Protein AF-A0A9P7K9T9-F1 (afdb_monomer)

Structure (mmCIF, N/CA/C/O backbone):
data_AF-A0A9P7K9T9-F1
#
_entry.id   AF-A0A9P7K9T9-F1
#
loop_
_atom_site.group_PDB
_atom_site.id
_atom_site.type_symbol
_atom_site.label_atom_id
_atom_site.label_alt_id
_atom_site.label_comp_id
_atom_site.label_asym_id
_atom_site.label_entity_id
_atom_site.label_seq_id
_atom_site.pdbx_PDB_ins_code
_atom_site.Cartn_x
_atom_site.Cartn_y
_atom_site.Cartn_z
_atom_site.occupancy
_atom_site.B_iso_or_equiv
_atom_site.auth_seq_id
_atom_site.auth_comp_id
_atom_site.auth_asym_id
_atom_site.auth_atom_id
_atom_site.pdbx_PDB_model_num
ATOM 1 N N . MET A 1 1 ? -23.638 23.263 11.011 1.00 38.88 1 MET A N 1
ATOM 2 C CA . MET A 1 1 ? -23.013 21.940 10.807 1.00 38.88 1 MET A CA 1
ATOM 3 C C . MET A 1 1 ? -21.507 22.124 10.875 1.00 38.88 1 MET A C 1
ATOM 5 O O . MET A 1 1 ? -20.918 22.625 9.929 1.00 38.88 1 MET A O 1
ATOM 9 N N . THR A 1 2 ? -20.892 21.835 12.017 1.00 37.56 2 THR A N 1
ATOM 10 C CA . THR A 1 2 ? -19.433 21.840 12.173 1.00 37.56 2 THR A CA 1
ATOM 11 C C . THR A 1 2 ? -18.913 20.506 11.651 1.00 37.56 2 THR A C 1
ATOM 13 O O . THR A 1 2 ? -19.092 19.473 12.289 1.00 37.56 2 THR A O 1
ATOM 16 N N . SER A 1 3 ? -18.337 20.518 10.448 1.00 39.91 3 SER A N 1
ATOM 17 C CA . SER A 1 3 ? -17.640 19.357 9.898 1.00 39.91 3 SER A CA 1
ATOM 18 C C . SER A 1 3 ? -16.401 19.126 10.753 1.00 39.91 3 SER A C 1
ATOM 20 O O . SER A 1 3 ? -15.445 19.898 10.690 1.00 39.91 3 SER A O 1
ATOM 22 N N . ALA A 1 4 ? -16.449 18.114 11.614 1.00 45.12 4 ALA A N 1
ATOM 23 C CA . ALA A 1 4 ? -15.290 17.670 12.360 1.00 45.12 4 ALA A CA 1
ATOM 24 C C . ALA A 1 4 ? -14.269 17.136 11.349 1.00 45.12 4 ALA A C 1
ATOM 26 O O . ALA A 1 4 ? -14.376 16.004 10.886 1.00 45.12 4 ALA A O 1
ATOM 27 N N . SER A 1 5 ? -13.273 17.950 10.996 1.00 49.12 5 SER A N 1
ATOM 28 C CA . SER A 1 5 ? -12.009 17.429 10.483 1.00 49.12 5 SER A CA 1
ATOM 29 C C . SER A 1 5 ? -11.332 16.716 11.646 1.00 49.12 5 SER A C 1
ATOM 31 O O . SER A 1 5 ? -10.460 17.266 12.318 1.00 49.12 5 SER A O 1
ATOM 33 N N . ALA A 1 6 ? -11.813 15.506 11.941 1.00 53.19 6 ALA A N 1
ATOM 34 C CA . ALA A 1 6 ? -11.088 14.565 12.762 1.00 53.19 6 ALA A CA 1
ATOM 35 C C . ALA A 1 6 ? -9.718 14.428 12.106 1.00 53.19 6 ALA A C 1
ATOM 37 O O . ALA A 1 6 ? -9.610 14.087 10.926 1.00 53.19 6 ALA A O 1
ATOM 38 N N . ARG A 1 7 ? -8.675 14.793 12.851 1.00 51.66 7 ARG A N 1
ATOM 39 C CA . ARG A 1 7 ? -7.298 14.477 12.491 1.00 51.66 7 ARG A CA 1
ATOM 40 C C . ARG A 1 7 ? -7.305 12.969 12.254 1.00 51.66 7 ARG A C 1
ATOM 42 O O . ARG A 1 7 ? -7.511 12.223 13.207 1.00 51.66 7 ARG A O 1
ATOM 49 N N . ARG A 1 8 ? -7.226 12.540 10.992 1.00 54.25 8 ARG A N 1
ATOM 50 C CA . ARG A 1 8 ? -7.208 11.123 10.625 1.00 54.25 8 ARG A CA 1
ATOM 51 C C . ARG A 1 8 ? -5.860 10.557 11.044 1.00 54.25 8 ARG A C 1
ATOM 53 O O . ARG A 1 8 ? -4.962 10.406 10.228 1.00 54.25 8 ARG A O 1
ATOM 60 N N . GLU A 1 9 ? -5.723 10.298 12.339 1.00 54.53 9 GLU A N 1
ATOM 61 C CA . GLU A 1 9 ? -4.852 9.237 12.829 1.00 54.53 9 GLU A CA 1
ATOM 62 C C . GLU A 1 9 ? -5.217 7.990 12.015 1.00 54.53 9 GLU A C 1
ATOM 64 O O . GLU A 1 9 ? -6.411 7.752 11.811 1.00 54.53 9 GLU A O 1
ATOM 69 N N . GLY A 1 10 ? -4.225 7.303 11.440 1.00 60.78 10 GLY A N 1
ATOM 70 C CA . GLY A 1 10 ? -4.409 6.374 10.319 1.00 60.78 10 GLY A CA 1
ATOM 71 C C . GLY A 1 10 ? -5.729 5.594 10.374 1.00 60.78 10 GLY A C 1
ATOM 72 O O . GLY A 1 10 ? -6.000 4.865 11.328 1.00 60.78 10 GLY A O 1
ATOM 73 N N . SER A 1 11 ? -6.567 5.766 9.352 1.00 81.75 11 SER A N 1
ATOM 74 C CA . SER A 1 11 ? -7.918 5.177 9.287 1.00 81.75 11 SER A CA 1
ATOM 75 C C . SER A 1 11 ? -8.038 4.112 8.205 1.00 81.75 11 SER A C 1
ATOM 77 O O . SER A 1 11 ? -9.062 3.437 8.127 1.00 81.75 11 SER A O 1
ATOM 79 N N . TYR A 1 12 ? -7.001 3.912 7.387 1.00 91.50 12 TYR A N 1
ATOM 80 C CA . TYR A 1 12 ? -7.076 2.984 6.266 1.00 91.50 12 TYR A CA 1
ATOM 81 C C . TYR A 1 12 ? -6.334 1.680 6.534 1.00 91.50 12 TYR A C 1
ATOM 83 O O . TYR A 1 12 ? -5.218 1.672 7.053 1.00 91.50 12 TYR A O 1
ATOM 91 N N . VAL A 1 13 ? -6.946 0.564 6.153 1.00 92.88 13 VAL A N 1
ATOM 92 C CA . VAL A 1 13 ? -6.265 -0.724 5.989 1.00 92.88 13 VAL A CA 1
ATOM 93 C C . VAL A 1 13 ? -5.895 -0.849 4.521 1.00 92.88 13 VAL A C 1
ATOM 95 O O . VAL A 1 13 ? -6.769 -0.760 3.661 1.00 92.88 13 VAL A O 1
ATOM 98 N N . ILE A 1 14 ? -4.612 -1.033 4.223 1.00 93.88 14 ILE A N 1
ATOM 99 C CA . ILE A 1 14 ? -4.108 -1.054 2.850 1.00 93.88 14 ILE A CA 1
ATOM 100 C C . ILE A 1 14 ? -3.558 -2.441 2.535 1.00 93.88 14 ILE A C 1
ATOM 102 O O . ILE A 1 14 ? -2.606 -2.878 3.165 1.00 93.8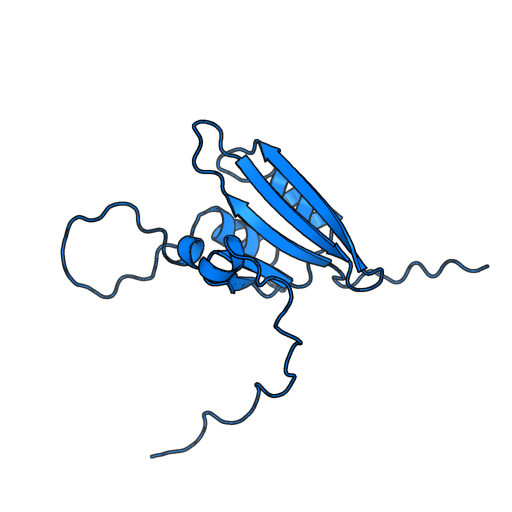8 14 ILE A O 1
ATOM 106 N N . ALA A 1 15 ? -4.122 -3.126 1.546 1.00 93.44 15 ALA A N 1
ATOM 107 C CA . ALA A 1 15 ? -3.571 -4.362 1.004 1.00 93.44 15 ALA A CA 1
ATOM 108 C C . ALA A 1 15 ? -2.794 -4.078 -0.284 1.00 93.44 15 ALA A C 1
ATOM 110 O O . ALA A 1 15 ? -3.289 -3.360 -1.152 1.00 93.44 15 ALA A O 1
ATOM 111 N N . LEU A 1 16 ? -1.596 -4.648 -0.419 1.00 91.81 16 LEU A N 1
ATOM 112 C CA . LEU A 1 16 ? -0.723 -4.447 -1.577 1.00 91.81 16 LEU A CA 1
ATOM 113 C C . LEU A 1 16 ? -0.386 -5.766 -2.263 1.00 91.81 16 LEU A C 1
ATOM 115 O O . LEU A 1 16 ? -0.155 -6.783 -1.613 1.00 91.81 16 LEU A O 1
ATOM 119 N N . LEU A 1 17 ? -0.312 -5.733 -3.589 1.00 88.25 17 LEU A N 1
ATOM 120 C CA . LEU A 1 17 ? 0.115 -6.838 -4.431 1.00 88.25 17 LEU A CA 1
ATOM 121 C C . LEU A 1 17 ? 1.017 -6.327 -5.556 1.00 88.25 17 LEU A C 1
ATOM 123 O O . LEU A 1 17 ? 0.716 -5.334 -6.195 1.00 88.25 17 LEU A O 1
ATOM 127 N N . GLU A 1 18 ? 2.095 -7.041 -5.840 1.00 86.00 18 GLU A N 1
ATOM 128 C CA . GLU A 1 18 ? 3.062 -6.756 -6.883 1.00 86.00 18 GLU A CA 1
ATOM 129 C C . GLU A 1 18 ? 2.804 -7.719 -8.047 1.00 86.00 18 GLU A C 1
ATOM 131 O O . GLU A 1 18 ? 2.735 -8.942 -7.870 1.00 86.00 18 GLU A O 1
ATOM 136 N N . GLY A 1 19 ? 2.612 -7.155 -9.236 1.00 78.19 19 GLY A N 1
ATOM 137 C CA . GLY A 1 19 ? 2.437 -7.884 -10.482 1.00 78.19 19 GLY A CA 1
ATOM 138 C C . GLY A 1 19 ? 3.753 -8.485 -10.979 1.00 78.19 19 GLY A C 1
ATOM 139 O O . GLY A 1 19 ? 4.831 -7.944 -10.756 1.00 78.19 19 GLY A O 1
ATOM 140 N N . ARG A 1 20 ? 3.668 -9.614 -11.692 1.00 70.56 20 ARG A N 1
ATOM 141 C CA . ARG A 1 20 ? 4.829 -10.358 -12.229 1.00 70.56 20 ARG A CA 1
ATOM 142 C C . ARG A 1 20 ? 5.107 -10.067 -13.714 1.00 70.56 20 ARG A C 1
ATOM 144 O O . ARG A 1 20 ? 5.614 -10.930 -14.425 1.00 70.56 20 ARG A O 1
ATOM 151 N N . GLY A 1 21 ? 4.703 -8.895 -14.199 1.00 66.19 21 GLY A N 1
ATOM 152 C CA . GLY A 1 21 ? 4.825 -8.497 -15.604 1.00 66.19 21 GLY A CA 1
ATOM 153 C C . GLY A 1 21 ? 6.177 -7.871 -15.961 1.00 66.19 21 GLY A C 1
ATOM 154 O O . GLY A 1 21 ? 7.017 -7.622 -15.101 1.00 66.19 21 GLY A O 1
ATOM 155 N N . VAL A 1 22 ? 6.370 -7.580 -17.255 1.00 66.75 22 VAL A N 1
ATOM 156 C CA . VAL A 1 22 ? 7.524 -6.802 -17.762 1.00 66.75 22 VAL A CA 1
ATOM 157 C C . VAL A 1 22 ? 7.492 -5.369 -17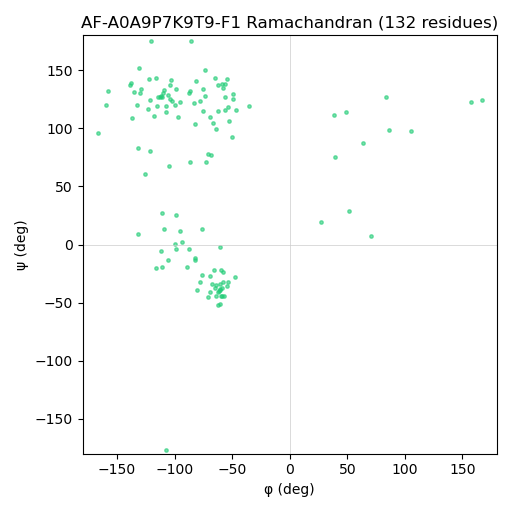.215 1.00 66.75 22 VAL A C 1
ATOM 159 O O . VAL A 1 22 ? 8.533 -4.785 -16.921 1.00 66.75 22 VAL A O 1
ATOM 162 N N . ALA A 1 23 ? 6.288 -4.817 -17.042 1.00 72.12 23 ALA A N 1
ATOM 163 C CA . ALA A 1 23 ? 6.063 -3.603 -16.273 1.00 72.12 23 ALA A CA 1
ATOM 164 C C . ALA A 1 23 ? 5.885 -3.964 -14.790 1.00 72.12 23 ALA A C 1
ATOM 166 O O . ALA A 1 23 ? 5.113 -4.867 -14.459 1.00 72.12 23 ALA A O 1
ATOM 167 N N . ARG A 1 24 ? 6.587 -3.249 -13.900 1.00 82.94 24 ARG A N 1
ATOM 168 C CA . ARG A 1 24 ? 6.334 -3.325 -12.456 1.00 82.94 24 ARG A CA 1
ATOM 169 C C . ARG A 1 24 ? 4.989 -2.671 -12.184 1.00 82.94 24 ARG A C 1
ATOM 171 O O . ARG A 1 24 ? 4.848 -1.460 -12.314 1.00 82.94 24 ARG A O 1
ATOM 178 N N . GLU A 1 25 ? 4.006 -3.474 -11.822 1.00 89.19 25 GLU A N 1
ATOM 179 C CA . GLU A 1 25 ? 2.678 -2.994 -11.460 1.00 89.19 25 GLU A CA 1
ATOM 180 C C . GLU A 1 25 ? 2.391 -3.329 -10.006 1.00 89.19 25 GLU A C 1
ATOM 182 O O . GLU A 1 25 ? 2.770 -4.394 -9.519 1.00 89.19 25 GLU A O 1
ATOM 187 N N . VAL A 1 26 ? 1.704 -2.424 -9.319 1.00 90.88 26 VAL A N 1
ATOM 188 C CA . VAL A 1 26 ? 1.231 -2.636 -7.957 1.00 90.88 26 VAL A CA 1
ATOM 189 C C . VAL A 1 26 ? -0.284 -2.495 -7.934 1.00 90.88 26 VAL A C 1
ATOM 191 O O . VAL A 1 26 ? -0.842 -1.483 -8.361 1.00 90.88 26 VAL A O 1
ATOM 194 N N . GLY A 1 27 ? -0.948 -3.535 -7.444 1.00 91.38 27 GLY A N 1
ATOM 195 C CA . GLY A 1 27 ? -2.334 -3.500 -7.012 1.00 91.38 27 GLY A CA 1
ATOM 196 C C . GLY A 1 27 ? -2.403 -3.066 -5.552 1.00 91.38 27 GLY A C 1
ATOM 197 O O . GLY A 1 27 ? -1.704 -3.606 -4.700 1.00 91.38 27 GLY A O 1
ATOM 198 N N . MET A 1 28 ? -3.258 -2.101 -5.260 1.00 93.00 28 MET A N 1
ATOM 199 C CA . MET A 1 28 ? -3.486 -1.542 -3.939 1.00 93.00 28 MET A CA 1
ATOM 200 C C . MET A 1 28 ? -4.984 -1.538 -3.658 1.00 93.00 28 MET A C 1
ATOM 202 O O . MET A 1 28 ? -5.773 -1.103 -4.491 1.00 93.00 28 MET A O 1
ATOM 206 N N . ALA A 1 29 ? -5.385 -1.988 -2.477 1.00 93.75 29 ALA A N 1
ATOM 207 C CA . ALA A 1 29 ? -6.745 -1.840 -1.980 1.00 93.75 29 ALA A CA 1
ATOM 208 C C . ALA A 1 29 ? -6.705 -1.105 -0.640 1.00 93.75 29 ALA A C 1
ATOM 210 O O . ALA A 1 29 ? -6.126 -1.610 0.314 1.00 93.75 29 ALA A O 1
ATOM 211 N N . ALA A 1 30 ? -7.305 0.080 -0.569 1.00 93.12 30 ALA A N 1
ATOM 212 C CA . ALA A 1 30 ? -7.401 0.892 0.637 1.00 93.12 30 ALA A CA 1
ATOM 213 C C . ALA A 1 30 ? -8.840 0.864 1.166 1.00 93.12 30 ALA A C 1
ATOM 215 O O . ALA A 1 30 ? -9.759 1.363 0.516 1.00 93.12 30 ALA A O 1
ATOM 216 N N . LEU A 1 31 ? -9.032 0.281 2.345 1.00 92.56 31 LEU A N 1
ATOM 217 C CA . LEU A 1 31 ? -10.296 0.250 3.073 1.00 92.56 31 LEU A CA 1
ATOM 218 C C . LEU A 1 31 ? -10.282 1.320 4.159 1.00 92.56 31 LEU A C 1
ATOM 220 O O . LEU A 1 31 ? -9.470 1.256 5.074 1.00 92.56 31 LEU A O 1
ATOM 224 N N . ASP A 1 32 ? -11.218 2.250 4.087 1.00 90.94 32 ASP A N 1
ATOM 225 C CA . ASP A 1 32 ? -11.501 3.228 5.130 1.00 90.94 32 ASP A CA 1
ATOM 226 C C . ASP A 1 32 ? -12.266 2.566 6.286 1.00 90.94 32 ASP A C 1
ATOM 228 O O . ASP A 1 32 ? -13.403 2.127 6.104 1.00 90.94 32 ASP A O 1
ATOM 232 N N . ARG A 1 33 ? -11.663 2.484 7.476 1.00 83.00 33 ARG A N 1
ATOM 233 C CA . ARG A 1 33 ? -12.282 1.851 8.654 1.00 83.00 33 ARG A CA 1
ATOM 234 C C . ARG A 1 33 ? -13.466 2.642 9.198 1.00 83.00 33 ARG A C 1
ATOM 236 O O . ARG A 1 33 ? -14.356 2.034 9.785 1.00 83.00 33 ARG A O 1
ATOM 243 N N . ASP A 1 34 ? -13.487 3.956 8.997 1.00 85.19 34 ASP A N 1
ATOM 244 C CA . ASP A 1 34 ? -14.537 4.820 9.537 1.00 85.19 34 ASP A CA 1
ATOM 245 C C . ASP A 1 34 ? -15.794 4.764 8.668 1.00 85.19 34 ASP A C 1
ATOM 247 O O . ASP A 1 34 ? -16.917 4.756 9.170 1.00 85.19 34 ASP A O 1
ATOM 251 N N . THR A 1 35 ? -15.610 4.724 7.344 1.00 85.56 35 THR A N 1
ATOM 252 C CA . THR A 1 35 ? -16.726 4.784 6.385 1.00 85.56 35 THR A CA 1
ATOM 253 C C . THR A 1 35 ? -17.056 3.450 5.722 1.00 85.56 35 THR A C 1
ATOM 255 O O . THR A 1 35 ? -18.093 3.338 5.068 1.00 85.56 35 THR A O 1
ATOM 258 N N . GLY A 1 36 ? -16.183 2.448 5.843 1.00 84.75 36 GLY A N 1
ATOM 259 C CA . GLY A 1 36 ? -16.296 1.164 5.148 1.00 84.75 36 GLY A CA 1
ATOM 260 C C . GLY A 1 36 ? -16.050 1.247 3.636 1.00 84.75 36 GLY A C 1
ATOM 261 O O . GLY A 1 36 ? -16.270 0.267 2.925 1.00 84.75 36 GLY A O 1
ATOM 262 N N . LYS A 1 37 ? -15.622 2.403 3.111 1.00 86.75 37 LYS A N 1
ATOM 263 C CA . LYS A 1 37 ? -15.363 2.582 1.678 1.00 86.75 37 LYS A CA 1
ATOM 264 C C . LYS A 1 37 ? -14.066 1.900 1.276 1.00 86.75 37 LYS A C 1
ATOM 266 O O . LYS A 1 37 ? -13.033 2.096 1.909 1.00 86.75 37 LYS A O 1
ATOM 271 N N . VAL A 1 38 ? -14.113 1.167 0.169 1.00 88.75 38 VAL A N 1
ATOM 272 C CA . VAL A 1 38 ? -12.940 0.525 -0.425 1.00 88.75 38 VAL A CA 1
ATOM 273 C C . VAL A 1 38 ? -12.583 1.227 -1.724 1.00 88.75 38 VAL A C 1
ATOM 275 O O . VAL A 1 38 ? -13.434 1.427 -2.588 1.00 88.75 38 VAL A O 1
ATOM 278 N N . MET A 1 39 ? -11.309 1.570 -1.865 1.00 90.44 39 MET A N 1
ATOM 279 C CA . MET A 1 39 ? -10.713 2.032 -3.110 1.00 90.44 39 MET A CA 1
ATOM 280 C C . MET A 1 39 ? -9.719 0.988 -3.596 1.00 90.44 39 MET A C 1
ATOM 282 O O . MET A 1 39 ? -8.835 0.587 -2.846 1.00 90.44 39 MET A O 1
ATOM 286 N N . VAL A 1 40 ? -9.860 0.551 -4.845 1.00 92.56 40 VAL A N 1
ATOM 2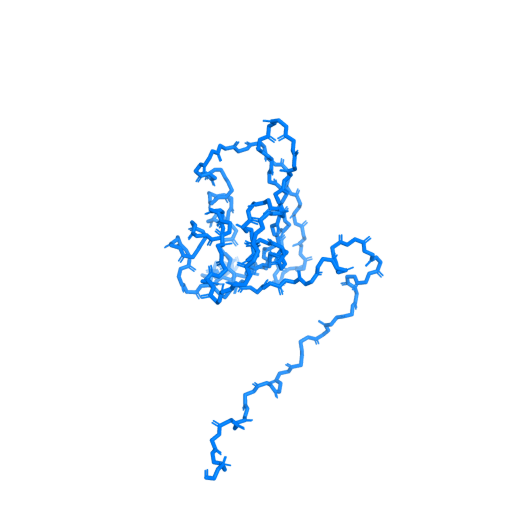87 C CA . VAL A 1 40 ? -8.917 -0.365 -5.495 1.00 92.56 40 VAL A CA 1
ATOM 288 C C . VAL A 1 40 ? -8.207 0.397 -6.602 1.00 92.56 40 VAL A C 1
ATOM 290 O O . VAL A 1 40 ? -8.849 1.031 -7.437 1.00 92.56 40 VAL A O 1
ATOM 293 N N . VAL A 1 41 ? -6.882 0.349 -6.589 1.00 90.62 41 VAL A N 1
ATOM 294 C CA . VAL A 1 41 ? -6.005 1.061 -7.513 1.00 90.62 41 VAL A CA 1
ATOM 295 C C . VAL A 1 41 ? -5.006 0.061 -8.075 1.00 90.62 41 VAL A C 1
ATOM 297 O O . VAL A 1 41 ? -4.360 -0.660 -7.325 1.00 90.62 41 VAL A O 1
ATOM 300 N N . GLN A 1 42 ? -4.854 0.028 -9.393 1.00 92.19 42 GLN A N 1
ATOM 301 C CA . GLN A 1 42 ? -3.740 -0.648 -10.051 1.00 92.19 42 GLN A CA 1
ATOM 302 C C . GLN A 1 42 ? -2.905 0.419 -10.740 1.00 92.19 42 GLN A C 1
ATOM 304 O O . GLN A 1 42 ? -3.437 1.242 -11.486 1.00 92.19 42 GLN A O 1
ATOM 309 N N . LEU A 1 43 ? -1.607 0.433 -10.463 1.00 89.62 43 LEU A N 1
ATOM 310 C CA . LEU A 1 43 ? -0.708 1.447 -10.990 1.00 89.62 43 LEU A CA 1
ATOM 311 C C . LEU A 1 43 ? 0.609 0.827 -11.450 1.00 89.62 43 LEU A C 1
ATOM 313 O O . LEU A 1 43 ? 1.171 -0.040 -10.785 1.00 89.62 43 LEU A O 1
ATOM 317 N N . ALA A 1 44 ? 1.109 1.296 -12.591 1.00 91.06 44 ALA A N 1
ATOM 318 C CA . ALA A 1 44 ? 2.459 0.989 -13.041 1.00 91.06 44 ALA A CA 1
ATOM 319 C C . ALA A 1 44 ? 3.460 1.864 -12.275 1.00 91.06 44 ALA A C 1
ATOM 321 O O . ALA A 1 44 ? 3.369 3.102 -12.299 1.00 91.06 44 ALA A O 1
ATOM 322 N N . ASP A 1 45 ? 4.415 1.219 -11.619 1.00 87.94 45 ASP A N 1
ATOM 323 C CA . ASP A 1 45 ? 5.420 1.838 -10.764 1.00 87.94 45 ASP A CA 1
ATOM 324 C C . ASP A 1 45 ? 6.847 1.553 -11.263 1.00 87.94 45 ASP A C 1
ATOM 326 O O . ASP A 1 45 ? 7.069 0.846 -12.248 1.00 87.94 45 ASP A O 1
ATOM 330 N N . CYS A 1 46 ? 7.833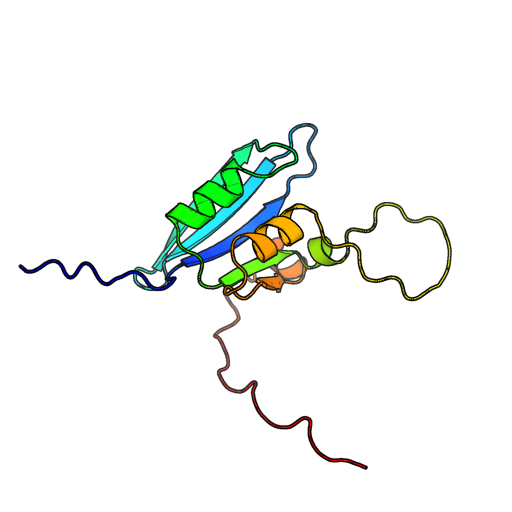 2.151 -10.605 1.00 85.69 46 CYS A N 1
ATOM 331 C CA . CYS A 1 46 ? 9.251 1.921 -10.868 1.00 85.69 46 CYS A CA 1
ATOM 332 C C . CYS A 1 46 ? 9.909 1.096 -9.747 1.00 85.69 46 CYS A C 1
ATOM 334 O O . CYS A 1 46 ? 9.257 0.647 -8.809 1.00 85.69 46 CYS A O 1
ATOM 336 N N . GLN A 1 47 ? 11.225 0.882 -9.845 1.00 83.44 47 GLN A N 1
ATOM 337 C CA . GLN A 1 47 ? 12.005 0.107 -8.866 1.00 83.44 47 GLN A CA 1
ATOM 338 C C . GLN A 1 47 ? 11.961 0.683 -7.443 1.00 83.44 47 GLN A C 1
ATOM 340 O O . GLN A 1 47 ? 12.213 -0.050 -6.493 1.00 83.44 47 GLN A O 1
ATOM 345 N N . THR A 1 48 ? 11.643 1.972 -7.302 1.00 87.06 48 THR A N 1
ATOM 346 C CA . THR A 1 48 ? 11.568 2.680 -6.018 1.00 87.06 48 THR A CA 1
ATOM 347 C C . THR A 1 48 ? 10.143 2.832 -5.481 1.00 87.06 48 THR A C 1
ATOM 349 O O . THR A 1 48 ? 9.965 3.410 -4.418 1.00 87.06 48 THR A O 1
ATOM 352 N N . TYR A 1 49 ? 9.126 2.330 -6.191 1.00 89.69 49 TYR A N 1
ATOM 353 C CA . TYR A 1 49 ? 7.719 2.313 -5.758 1.00 89.69 49 TYR A CA 1
ATOM 354 C C . TYR A 1 49 ? 7.143 3.664 -5.288 1.00 89.69 49 TYR A C 1
ATOM 356 O O . TYR A 1 49 ? 6.235 3.722 -4.455 1.00 89.69 49 TYR A O 1
ATOM 364 N N . VAL A 1 50 ? 7.665 4.775 -5.817 1.00 91.81 50 VAL A N 1
ATOM 365 C CA . VAL A 1 50 ? 7.328 6.134 -5.358 1.00 91.81 50 VAL A CA 1
ATOM 366 C C . VAL A 1 50 ? 5.835 6.417 -5.492 1.00 91.81 50 VAL A C 1
ATOM 368 O O . VAL A 1 50 ? 5.248 7.060 -4.621 1.00 91.81 50 VAL A O 1
ATOM 371 N N . LYS A 1 51 ? 5.190 5.927 -6.557 1.00 92.38 51 LYS A N 1
ATOM 372 C CA . LYS A 1 51 ? 3.755 6.166 -6.757 1.00 92.38 51 LYS A CA 1
ATOM 373 C C . LYS A 1 51 ? 2.920 5.405 -5.730 1.00 92.38 51 LYS A C 1
ATOM 375 O O . LYS A 1 51 ? 1.968 5.969 -5.197 1.00 92.38 51 LYS A O 1
ATOM 380 N N . THR A 1 52 ? 3.292 4.162 -5.430 1.00 92.69 52 THR A N 1
ATOM 381 C CA . THR A 1 52 ? 2.650 3.344 -4.395 1.00 92.69 52 THR A CA 1
ATOM 382 C C . THR A 1 52 ? 2.776 4.004 -3.024 1.00 92.69 52 THR A C 1
ATOM 384 O O . THR A 1 52 ? 1.767 4.226 -2.357 1.00 92.69 52 THR A O 1
ATOM 387 N N . LEU A 1 53 ? 3.990 4.394 -2.625 1.00 93.50 53 LEU A N 1
ATOM 388 C CA . LEU A 1 53 ? 4.244 5.057 -1.340 1.00 93.50 53 LEU A CA 1
ATOM 389 C C . LEU A 1 53 ? 3.486 6.383 -1.223 1.00 93.50 53 LEU A C 1
ATOM 391 O O . LEU A 1 53 ? 2.935 6.704 -0.170 1.00 93.50 53 LEU A O 1
ATOM 395 N N . HIS A 1 54 ? 3.403 7.143 -2.316 1.00 93.00 54 HIS A N 1
ATOM 396 C CA . HIS A 1 54 ? 2.630 8.378 -2.356 1.00 93.00 54 HIS A CA 1
ATOM 397 C C . HIS A 1 54 ? 1.126 8.126 -2.167 1.00 93.00 54 HIS A C 1
ATOM 399 O O . HIS A 1 54 ? 0.483 8.815 -1.377 1.00 93.00 54 HIS A O 1
ATOM 405 N N . GLN A 1 55 ? 0.560 7.114 -2.833 1.00 91.44 55 GLN A N 1
ATOM 406 C CA . GLN A 1 55 ? -0.841 6.727 -2.628 1.00 91.44 55 GLN A CA 1
ATOM 407 C C . GLN A 1 55 ? -1.103 6.291 -1.186 1.00 91.44 55 GLN A C 1
ATOM 409 O O . GLN A 1 55 ? -2.113 6.676 -0.597 1.00 91.44 55 GLN A O 1
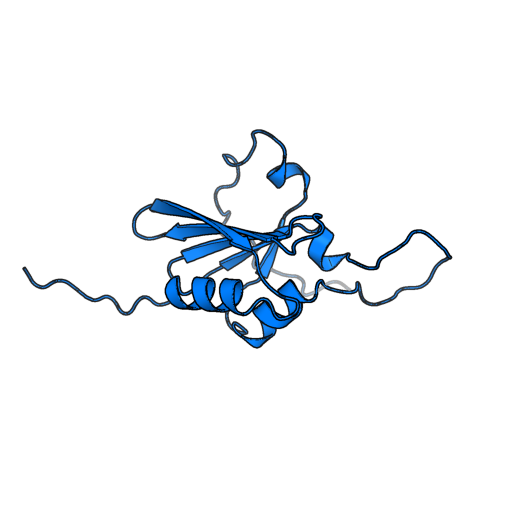ATOM 414 N N . MET A 1 56 ? -0.177 5.548 -0.579 1.00 92.00 56 MET A N 1
ATOM 415 C CA . MET A 1 56 ? -0.276 5.196 0.835 1.00 92.00 56 MET A CA 1
ATOM 416 C C . MET A 1 56 ? -0.301 6.446 1.718 1.00 92.00 56 MET A C 1
ATOM 418 O O . MET A 1 56 ? -1.177 6.545 2.566 1.00 92.00 56 MET A O 1
ATOM 422 N N . HIS A 1 57 ? 0.555 7.443 1.480 1.00 90.88 57 HIS A N 1
ATOM 423 C CA . HIS A 1 57 ? 0.526 8.701 2.238 1.00 90.88 57 HIS A CA 1
ATOM 424 C C . HIS A 1 57 ? -0.830 9.414 2.163 1.00 90.88 57 HIS A C 1
ATOM 426 O O . HIS A 1 57 ? -1.361 9.835 3.192 1.00 90.88 57 HIS A O 1
ATOM 432 N N . LEU A 1 58 ? -1.428 9.497 0.969 1.00 89.81 58 LEU A N 1
ATOM 433 C CA . LEU A 1 58 ? -2.759 10.093 0.783 1.00 89.81 58 LEU A CA 1
ATOM 434 C C . LEU A 1 58 ? -3.842 9.350 1.573 1.00 89.81 58 LEU A C 1
ATOM 436 O O . LEU A 1 58 ? -4.782 9.967 2.075 1.00 89.81 58 LEU A O 1
ATOM 440 N N . HIS A 1 59 ? -3.690 8.034 1.704 1.00 88.75 59 HIS A N 1
ATOM 441 C CA . HIS A 1 59 ? -4.595 7.176 2.451 1.00 88.75 59 HIS A CA 1
ATOM 442 C C . HIS A 1 59 ? -4.173 6.941 3.908 1.00 88.75 59 HIS A C 1
ATOM 444 O O . HIS A 1 59 ? -4.888 6.234 4.587 1.00 88.75 59 HIS A O 1
ATOM 450 N N . SER A 1 60 ? -3.086 7.525 4.431 1.00 88.69 60 SER A N 1
ATOM 451 C CA . SER A 1 60 ? -2.678 7.435 5.853 1.00 88.69 60 SER A CA 1
ATOM 452 C C . SER A 1 60 ? -2.904 6.036 6.480 1.00 88.69 60 SER A C 1
ATOM 454 O O . SER A 1 60 ? -3.880 5.833 7.220 1.00 88.69 60 SER A O 1
ATOM 456 N N . PRO A 1 61 ? -2.061 5.035 6.153 1.00 90.81 61 PRO A N 1
ATOM 457 C CA . PRO A 1 61 ? -2.283 3.650 6.545 1.00 90.81 61 PRO A CA 1
ATOM 458 C C . PRO A 1 61 ? -2.220 3.460 8.061 1.00 90.81 61 PRO A C 1
ATOM 460 O O . PRO A 1 61 ? -1.397 4.044 8.754 1.00 90.81 61 PRO A O 1
ATOM 463 N N . SER A 1 62 ? -3.077 2.575 8.554 1.00 90.88 62 SER A N 1
ATOM 464 C CA . SER A 1 62 ? -3.111 2.084 9.939 1.00 90.88 62 SER A CA 1
ATOM 465 C C . SER A 1 62 ? -2.702 0.624 10.065 1.00 90.88 62 SER A C 1
ATOM 467 O O . SER A 1 62 ? -2.362 0.162 11.148 1.00 90.88 62 SER A O 1
ATOM 469 N N . LEU A 1 63 ? -2.756 -0.102 8.951 1.00 90.56 63 LEU A N 1
ATOM 470 C CA . LEU A 1 63 ? -2.359 -1.491 8.816 1.00 90.56 63 LEU A CA 1
ATOM 471 C C . LEU A 1 63 ? -2.058 -1.742 7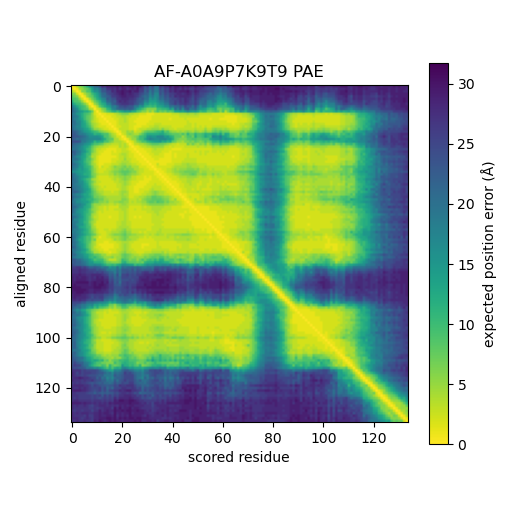.343 1.00 90.56 63 LEU A C 1
ATOM 473 O O . LEU A 1 63 ? -2.865 -1.381 6.481 1.00 90.56 63 LEU A O 1
ATOM 477 N N . VAL A 1 64 ? -0.923 -2.370 7.062 1.00 92.94 64 VAL A N 1
ATOM 478 C CA . VAL A 1 64 ? -0.551 -2.788 5.712 1.00 92.94 64 VAL A CA 1
ATOM 479 C C . VAL A 1 64 ? -0.594 -4.306 5.632 1.00 92.94 64 VAL A C 1
ATOM 481 O O . VAL A 1 64 ? 0.033 -4.994 6.431 1.00 92.94 64 VAL A O 1
ATOM 484 N N . LEU A 1 65 ? -1.327 -4.834 4.659 1.00 91.56 65 LEU A N 1
ATOM 485 C CA . LEU A 1 65 ? -1.407 -6.258 4.372 1.00 91.56 65 LEU A CA 1
ATOM 486 C C . LEU A 1 65 ? -0.608 -6.560 3.107 1.00 91.56 65 LEU A C 1
ATOM 488 O O . LEU A 1 65 ? -0.824 -5.944 2.062 1.00 91.56 65 LEU A O 1
ATOM 492 N N . VAL A 1 66 ? 0.289 -7.535 3.185 1.00 89.69 66 VAL A N 1
ATOM 493 C CA . VAL A 1 66 ? 1.074 -7.995 2.032 1.00 89.69 66 VAL A CA 1
ATOM 494 C C . VAL A 1 66 ? 1.014 -9.514 1.929 1.00 89.69 66 VAL A C 1
ATOM 496 O O . VAL A 1 66 ? 0.877 -10.180 2.949 1.00 89.69 66 VAL A O 1
ATOM 499 N N . PRO A 1 67 ? 1.148 -10.110 0.738 1.00 85.06 67 PRO A N 1
ATOM 500 C CA . PRO A 1 67 ? 1.334 -11.545 0.613 1.00 85.06 67 PRO A CA 1
ATOM 501 C C . PRO A 1 67 ? 2.549 -12.032 1.411 1.00 85.06 67 PRO A C 1
ATOM 503 O O . PRO A 1 67 ? 3.628 -11.444 1.337 1.00 85.06 67 PRO A O 1
ATOM 506 N N . ASP A 1 68 ? 2.414 -13.162 2.101 1.00 80.69 68 ASP A N 1
ATOM 507 C CA . ASP A 1 68 ? 3.516 -13.855 2.785 1.00 80.69 68 ASP A CA 1
ATOM 508 C C . ASP A 1 68 ? 4.707 -14.141 1.857 1.00 80.69 68 ASP A C 1
ATOM 510 O O . ASP A 1 68 ? 5.866 -14.048 2.265 1.00 80.69 68 ASP A O 1
ATOM 514 N N . THR A 1 69 ? 4.436 -14.374 0.571 1.00 76.25 69 THR A N 1
ATOM 515 C CA . THR A 1 69 ? 5.463 -14.527 -0.465 1.00 76.25 69 THR A CA 1
ATOM 516 C C . THR A 1 69 ? 6.394 -13.319 -0.593 1.00 76.25 69 THR A C 1
ATOM 518 O O . THR A 1 69 ? 7.518 -13.490 -1.049 1.00 76.25 69 THR A O 1
ATOM 521 N N . PHE A 1 70 ? 5.977 -12.113 -0.181 1.00 74.50 70 PHE A N 1
ATOM 522 C CA . PHE A 1 70 ? 6.831 -10.917 -0.242 1.00 74.50 70 PHE A CA 1
ATOM 523 C C . PHE A 1 70 ? 7.877 -10.912 0.858 1.00 74.50 70 PHE A C 1
ATOM 525 O O . PHE A 1 70 ? 8.932 -10.312 0.691 1.00 74.50 70 PHE A O 1
ATOM 532 N N . LEU A 1 71 ? 7.613 -11.584 1.977 1.00 68.94 71 LEU A N 1
ATOM 533 C CA . LEU A 1 71 ? 8.606 -11.745 3.033 1.00 68.94 71 LEU A CA 1
ATOM 534 C C . LEU A 1 71 ? 9.580 -12.895 2.749 1.00 68.94 71 LEU A C 1
ATOM 536 O O . LEU A 1 71 ? 10.602 -12.990 3.416 1.00 68.94 71 LEU A O 1
ATOM 540 N N . SER A 1 72 ? 9.272 -13.751 1.771 1.00 61.41 72 SER A N 1
ATOM 541 C CA . SER A 1 72 ? 10.067 -14.926 1.394 1.00 61.41 72 SER A CA 1
ATOM 542 C C . SER A 1 72 ? 10.768 -14.770 0.038 1.00 61.41 72 SER A C 1
ATOM 544 O O . SER A 1 72 ? 11.231 -15.769 -0.518 1.00 61.41 72 SER A O 1
ATOM 546 N N . ALA A 1 73 ? 10.831 -13.560 -0.518 1.00 54.31 73 ALA A N 1
ATOM 547 C CA . ALA A 1 73 ? 11.389 -13.294 -1.839 1.00 54.31 73 ALA A CA 1
ATOM 548 C C . ALA A 1 73 ? 12.929 -13.402 -1.838 1.00 54.31 73 ALA A C 1
ATOM 550 O O . ALA A 1 73 ? 13.647 -12.415 -1.950 1.00 54.31 73 ALA A O 1
ATOM 551 N N . SER A 1 74 ? 13.440 -14.629 -1.716 1.00 45.00 74 SER A N 1
ATOM 552 C CA . SER A 1 74 ? 14.737 -15.027 -2.257 1.00 45.00 74 SER A CA 1
ATOM 553 C C . SER A 1 74 ? 14.466 -15.709 -3.592 1.00 45.00 74 SER A C 1
ATOM 555 O O . SER A 1 74 ? 13.899 -16.802 -3.634 1.00 45.00 74 SER A O 1
ATOM 557 N N . ASP A 1 75 ? 14.845 -15.048 -4.677 1.00 46.00 75 ASP A N 1
ATOM 558 C CA . ASP A 1 75 ? 14.760 -15.594 -6.023 1.00 46.00 75 ASP A CA 1
ATOM 559 C C . ASP A 1 75 ? 15.582 -16.895 -6.159 1.00 46.00 75 ASP A C 1
ATOM 561 O O . ASP A 1 75 ? 16.726 -16.981 -5.711 1.00 46.00 75 ASP A O 1
ATOM 565 N N . ASN A 1 76 ? 14.985 -17.865 -6.862 1.00 42.22 76 ASN A N 1
ATOM 566 C CA . ASN A 1 76 ? 15.573 -19.063 -7.484 1.00 42.22 76 ASN A CA 1
ATOM 567 C C . ASN A 1 76 ? 15.812 -20.343 -6.617 1.00 42.22 76 ASN A C 1
ATOM 569 O O . ASN A 1 76 ? 16.510 -20.301 -5.602 1.00 42.22 76 ASN A O 1
ATOM 573 N N . PRO A 1 77 ? 15.312 -21.533 -7.043 1.00 45.53 77 PRO A N 1
ATOM 574 C CA . PRO A 1 77 ? 15.480 -22.817 -6.364 1.00 45.53 77 PRO A CA 1
ATOM 575 C C . PRO A 1 77 ? 16.780 -23.514 -6.791 1.00 45.53 77 PRO A C 1
ATOM 577 O O . PRO A 1 77 ? 16.769 -24.538 -7.474 1.00 45.53 77 PRO A O 1
ATOM 580 N N . SER A 1 78 ? 17.924 -22.989 -6.362 1.00 48.88 78 SER A N 1
ATOM 581 C CA . SER A 1 78 ? 19.185 -23.725 -6.465 1.00 48.88 78 SER A CA 1
ATOM 582 C C . SER A 1 78 ? 20.012 -23.580 -5.194 1.00 48.88 78 SER A C 1
ATOM 584 O O . SER A 1 78 ? 20.605 -22.534 -4.947 1.00 48.88 78 SER A O 1
ATOM 586 N N . GLY A 1 79 ? 20.097 -24.669 -4.427 1.00 40.81 79 GLY A N 1
ATOM 587 C CA . GLY A 1 79 ? 21.196 -24.886 -3.487 1.00 40.81 79 GLY A CA 1
ATOM 588 C C . GLY A 1 79 ? 20.863 -24.691 -2.009 1.00 40.81 79 GLY A C 1
ATOM 589 O O . GLY A 1 79 ? 20.918 -23.589 -1.479 1.00 40.81 79 GLY A O 1
ATOM 590 N N . THR A 1 80 ? 20.601 -25.825 -1.356 1.00 44.44 80 THR A N 1
ATOM 591 C CA . THR A 1 80 ? 21.150 -26.234 -0.048 1.00 44.44 80 THR A CA 1
ATOM 592 C C . THR A 1 80 ? 21.106 -25.248 1.130 1.00 44.44 80 THR A C 1
ATOM 594 O O . THR A 1 80 ? 21.853 -24.275 1.192 1.00 44.44 80 THR A O 1
ATOM 597 N N . SER A 1 81 ? 20.312 -25.639 2.134 1.00 49.62 81 SER A N 1
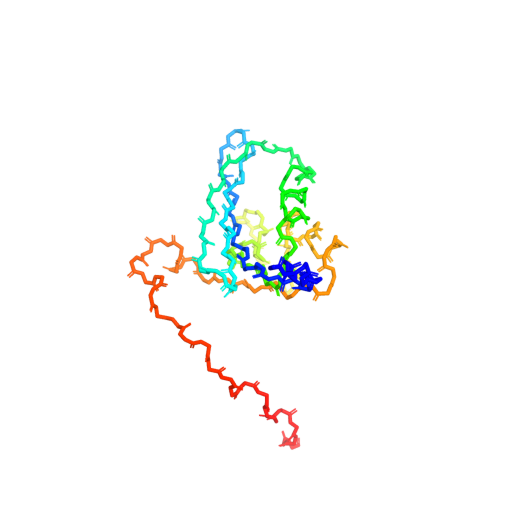ATOM 598 C CA . SER A 1 81 ? 20.612 -25.591 3.576 1.00 49.62 81 SER A CA 1
ATOM 599 C C . SER A 1 81 ? 21.382 -24.382 4.126 1.00 49.62 81 SER A C 1
ATOM 601 O O . SER A 1 81 ? 22.600 -24.278 3.995 1.00 49.62 81 SER A O 1
ATOM 603 N N . GLY A 1 82 ? 20.691 -23.565 4.916 1.00 41.34 82 GLY A N 1
ATOM 604 C CA . GLY A 1 82 ? 21.320 -22.647 5.861 1.00 41.34 82 GLY A CA 1
ATOM 605 C C . GLY A 1 82 ? 20.385 -21.500 6.194 1.00 41.34 82 GLY A C 1
ATOM 606 O O . GLY A 1 82 ? 19.932 -20.807 5.292 1.00 41.34 82 GLY A O 1
ATOM 607 N N . LYS A 1 83 ? 20.079 -21.319 7.482 1.00 45.06 83 LYS A N 1
ATOM 608 C CA . LYS A 1 83 ? 19.273 -20.222 8.039 1.00 45.06 83 LYS A CA 1
ATOM 609 C C . LYS A 1 83 ? 19.790 -18.865 7.525 1.00 45.06 83 LYS A C 1
ATOM 611 O O . LYS A 1 83 ? 20.707 -18.302 8.113 1.00 45.06 83 LYS A O 1
ATOM 616 N N . ARG A 1 84 ? 19.238 -18.351 6.425 1.00 44.06 84 ARG A N 1
ATOM 617 C CA . ARG A 1 84 ? 19.475 -16.986 5.935 1.00 44.06 84 ARG A CA 1
ATOM 618 C C . ARG A 1 84 ? 18.257 -16.133 6.295 1.00 44.06 84 ARG A C 1
ATOM 620 O O . ARG A 1 84 ? 17.145 -16.661 6.239 1.00 44.06 84 ARG A O 1
ATOM 627 N N . PRO A 1 85 ? 18.436 -14.862 6.697 1.00 42.78 85 PRO A N 1
ATOM 628 C CA . PRO A 1 85 ? 17.305 -13.970 6.916 1.00 42.78 85 PRO A CA 1
ATOM 629 C C . PRO A 1 85 ? 16.500 -13.926 5.618 1.00 42.78 85 PRO A C 1
ATOM 631 O O . PRO A 1 85 ? 17.072 -13.743 4.544 1.00 42.78 85 PRO A O 1
ATOM 634 N N . ALA A 1 86 ? 15.199 -14.192 5.713 1.00 51.94 86 ALA A N 1
ATOM 635 C CA . ALA A 1 86 ? 14.319 -14.207 4.558 1.00 51.94 86 ALA A CA 1
ATOM 636 C C . ALA A 1 86 ? 14.429 -12.847 3.851 1.00 51.94 86 ALA A C 1
ATOM 638 O O . ALA A 1 86 ? 14.160 -11.808 4.460 1.00 51.94 86 ALA A O 1
ATOM 639 N N . ALA A 1 87 ? 14.926 -12.844 2.612 1.00 56.44 87 ALA A N 1
ATOM 640 C CA . ALA A 1 87 ? 15.040 -11.628 1.824 1.00 56.44 87 ALA A CA 1
ATOM 641 C C . ALA A 1 87 ? 13.620 -11.081 1.615 1.00 56.44 87 ALA A C 1
ATOM 643 O O . ALA A 1 87 ? 12.749 -11.740 1.046 1.00 56.44 87 ALA A O 1
ATOM 644 N N . THR A 1 88 ? 13.367 -9.910 2.191 1.00 69.31 88 THR A N 1
ATOM 645 C CA . THR A 1 88 ? 12.086 -9.213 2.092 1.00 69.31 88 THR A CA 1
ATOM 646 C C . THR A 1 88 ? 12.047 -8.462 0.766 1.00 69.31 88 THR A C 1
ATOM 648 O O . THR A 1 88 ? 13.064 -7.914 0.345 1.00 69.31 88 THR A O 1
ATOM 651 N N . SER A 1 89 ? 10.893 -8.442 0.092 1.00 81.25 89 SER A N 1
ATOM 652 C CA . SER A 1 89 ? 10.706 -7.666 -1.139 1.00 81.25 89 SER A CA 1
ATOM 653 C C . SER A 1 89 ? 11.074 -6.202 -0.892 1.00 81.25 89 SER A C 1
ATOM 655 O O . SER A 1 89 ? 10.758 -5.643 0.160 1.00 81.25 89 SER A O 1
ATOM 657 N N . MET A 1 90 ? 11.701 -5.574 -1.887 1.00 86.12 90 MET A N 1
ATOM 658 C CA . MET A 1 90 ? 12.099 -4.165 -1.846 1.00 86.12 90 MET A CA 1
ATOM 659 C C . MET A 1 90 ? 10.912 -3.243 -1.518 1.00 86.12 90 MET A C 1
ATOM 661 O O . MET A 1 90 ? 11.054 -2.291 -0.758 1.00 86.12 90 MET A O 1
ATOM 665 N N . LEU A 1 91 ? 9.710 -3.576 -2.007 1.00 86.81 91 LEU A N 1
ATOM 666 C CA . LEU A 1 91 ? 8.479 -2.856 -1.668 1.00 86.81 91 LEU A CA 1
ATOM 667 C C . LEU A 1 91 ? 8.206 -2.872 -0.154 1.00 86.81 91 LEU A C 1
ATOM 669 O O . LEU A 1 91 ? 7.882 -1.844 0.430 1.00 86.81 91 LEU A O 1
ATOM 673 N N . VAL A 1 92 ? 8.367 -4.028 0.498 1.00 87.38 92 VAL A N 1
ATOM 674 C CA . VAL A 1 92 ? 8.178 -4.165 1.952 1.00 87.38 92 VAL A CA 1
ATOM 675 C C . VAL A 1 92 ? 9.219 -3.354 2.718 1.00 87.38 92 VAL A C 1
ATOM 677 O O . VAL A 1 92 ? 8.888 -2.778 3.753 1.00 87.38 92 VAL A O 1
ATOM 680 N N . GLN A 1 93 ? 10.459 -3.304 2.225 1.00 89.44 93 GLN A N 1
ATOM 681 C CA . GLN A 1 93 ? 11.514 -2.498 2.838 1.00 89.44 93 GLN A CA 1
ATOM 682 C C . GLN A 1 93 ? 11.149 -1.013 2.812 1.00 89.44 93 GLN A C 1
ATOM 684 O O . GLN A 1 93 ? 11.072 -0.405 3.876 1.00 89.44 93 GLN A O 1
ATOM 689 N N . PHE A 1 94 ? 10.783 -0.472 1.646 1.00 91.25 94 PHE A N 1
ATOM 690 C CA . PHE A 1 94 ? 10.383 0.932 1.545 1.00 91.25 94 PHE A CA 1
ATOM 691 C C . PHE A 1 94 ? 9.157 1.275 2.395 1.00 91.25 94 PHE A C 1
ATOM 693 O O . PHE A 1 94 ? 9.120 2.326 3.021 1.00 91.25 94 PHE A O 1
ATOM 700 N N . ILE A 1 95 ? 8.163 0.385 2.481 1.00 90.94 95 ILE A N 1
ATOM 701 C CA . ILE A 1 95 ? 6.989 0.622 3.336 1.00 90.94 95 ILE A CA 1
ATOM 702 C C . ILE A 1 95 ? 7.390 0.722 4.810 1.00 90.94 95 ILE A C 1
ATOM 704 O O . ILE A 1 95 ? 6.865 1.566 5.527 1.00 90.94 95 ILE A O 1
ATOM 708 N N . ARG A 1 96 ? 8.306 -0.134 5.275 1.00 89.50 96 ARG A N 1
ATOM 709 C CA . ARG A 1 96 ? 8.784 -0.110 6.666 1.00 89.50 96 ARG A CA 1
ATOM 710 C C . ARG A 1 96 ? 9.600 1.140 6.979 1.00 89.50 96 ARG A C 1
ATOM 712 O O . ARG A 1 96 ? 9.543 1.615 8.108 1.00 89.50 96 ARG A O 1
ATOM 719 N N . G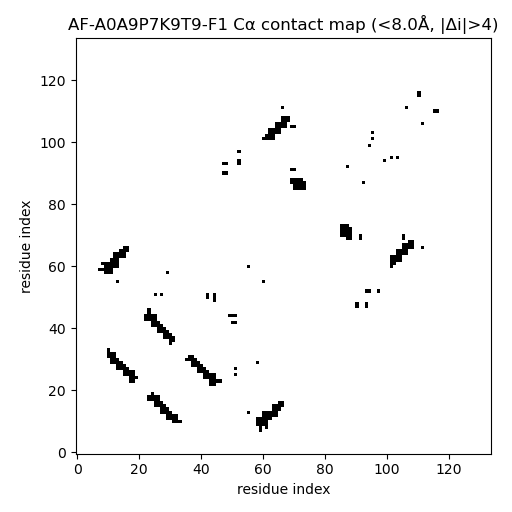LU A 1 97 ? 10.355 1.636 6.004 1.00 90.25 97 GLU A N 1
ATOM 720 C CA . GLU A 1 97 ? 11.147 2.861 6.131 1.00 90.25 97 GLU A CA 1
ATOM 721 C C . GLU A 1 97 ? 10.257 4.109 6.163 1.00 90.25 97 GLU A C 1
ATOM 723 O O . GLU A 1 97 ? 10.431 4.959 7.032 1.00 90.25 97 GLU A O 1
ATOM 728 N N . GLU A 1 98 ? 9.266 4.187 5.273 1.00 90.75 98 GLU A N 1
ATOM 729 C CA . GLU A 1 98 ? 8.363 5.341 5.169 1.00 90.75 98 GLU A CA 1
ATOM 730 C C . GLU A 1 98 ? 7.281 5.351 6.260 1.00 90.75 98 GLU A C 1
ATOM 732 O O . GLU A 1 98 ? 6.867 6.412 6.727 1.00 90.75 98 GLU A O 1
ATOM 737 N N . PHE A 1 99 ? 6.827 4.174 6.703 1.00 90.31 99 PHE A N 1
ATOM 738 C CA . PHE A 1 99 ? 5.748 4.019 7.683 1.00 90.31 99 PHE A CA 1
ATOM 739 C C . PHE A 1 99 ? 6.169 3.154 8.887 1.00 90.31 99 PHE A C 1
ATOM 741 O O . PHE A 1 99 ? 5.538 2.130 9.165 1.00 90.31 99 PHE A O 1
ATOM 748 N N . PRO A 1 100 ? 7.192 3.554 9.667 1.00 87.62 100 PRO A N 1
ATOM 749 C CA . PRO A 1 100 ? 7.743 2.730 10.749 1.00 87.62 100 PRO A CA 1
ATOM 750 C C . PRO A 1 100 ? 6.762 2.480 11.906 1.00 87.62 100 PRO A C 1
ATOM 752 O O . PRO A 1 100 ? 6.924 1.524 12.660 1.00 87.62 100 PRO A O 1
ATOM 755 N N . GLY A 1 101 ? 5.742 3.331 12.059 1.00 85.19 101 GLY A N 1
ATOM 756 C CA . GLY A 1 101 ? 4.692 3.186 13.073 1.00 85.19 101 GLY A CA 1
ATOM 757 C C . GLY A 1 101 ? 3.500 2.329 12.638 1.00 85.19 101 GLY A C 1
ATOM 758 O O . GLY A 1 101 ? 2.588 2.119 13.435 1.00 85.19 101 GLY A O 1
ATOM 759 N N . VAL A 1 102 ? 3.476 1.858 11.388 1.00 89.94 102 VAL A N 1
ATOM 760 C CA . VAL A 1 102 ? 2.331 1.139 10.827 1.00 89.94 102 VAL A CA 1
ATOM 761 C C . VAL A 1 102 ? 2.620 -0.364 10.812 1.00 89.94 102 VAL A C 1
ATOM 763 O O . VAL A 1 102 ? 3.609 -0.788 10.212 1.00 89.94 102 VAL A O 1
ATOM 766 N N . PRO A 1 103 ? 1.771 -1.199 11.439 1.00 89.12 103 PRO A N 1
ATOM 767 C CA . PRO A 1 103 ? 1.947 -2.643 11.404 1.00 89.12 103 PRO A CA 1
ATOM 768 C C . PRO A 1 103 ? 1.843 -3.173 9.970 1.00 89.12 103 PRO A C 1
ATOM 770 O O . PRO A 1 103 ? 0.959 -2.780 9.205 1.00 89.12 103 PRO A O 1
ATOM 773 N N . LEU A 1 104 ? 2.749 -4.087 9.623 1.00 89.06 104 LEU A N 1
ATOM 774 C CA . LEU A 1 104 ? 2.780 -4.776 8.336 1.00 89.06 104 LEU A CA 1
ATOM 775 C C . LEU A 1 104 ? 2.583 -6.271 8.567 1.00 89.06 104 LEU A C 1
ATOM 777 O O . LEU A 1 104 ? 3.472 -6.945 9.088 1.00 89.06 104 LEU A O 1
ATOM 781 N N . GLU A 1 105 ? 1.428 -6.777 8.145 1.00 87.94 105 GLU A N 1
ATOM 782 C CA . GLU A 1 105 ? 1.002 -8.152 8.383 1.00 87.94 105 GLU A CA 1
ATOM 783 C C . GLU A 1 105 ? 1.062 -8.980 7.092 1.00 87.94 105 GLU A C 1
ATOM 785 O O . GLU A 1 105 ? 0.375 -8.667 6.108 1.00 87.94 105 GLU A O 1
ATOM 790 N N . PRO A 1 106 ? 1.874 -10.051 7.061 1.00 84.12 106 PRO A N 1
ATOM 791 C CA . PRO A 1 106 ? 1.876 -10.983 5.952 1.00 84.12 106 PRO A CA 1
ATOM 792 C C . PRO A 1 106 ? 0.623 -11.855 5.984 1.00 84.12 106 PRO A C 1
ATOM 794 O O . PRO A 1 106 ? 0.332 -12.540 6.964 1.00 84.12 106 PRO A O 1
ATOM 797 N N . ILE A 1 107 ? -0.086 -11.905 4.867 1.00 82.81 107 ILE A N 1
ATOM 798 C CA . ILE A 1 107 ? -1.245 -12.760 4.690 1.00 82.81 107 ILE A CA 1
ATOM 799 C C . ILE A 1 107 ? -0.900 -13.890 3.733 1.00 82.81 107 ILE A C 1
ATOM 801 O O . ILE A 1 107 ? -0.337 -13.699 2.656 1.00 82.81 107 ILE A O 1
ATOM 805 N N . SER A 1 108 ? -1.278 -15.099 4.135 1.00 76.62 108 SER A N 1
ATOM 806 C CA . SER A 1 108 ? -1.047 -16.292 3.336 1.00 76.62 108 SER A CA 1
ATOM 807 C C . SER A 1 108 ? -1.699 -16.191 1.962 1.00 76.62 108 SER A C 1
ATOM 809 O O . SER A 1 108 ? -2.885 -15.867 1.872 1.00 76.62 108 SER A O 1
ATOM 811 N N . ARG A 1 109 ? -0.960 -16.562 0.906 1.00 68.00 109 ARG A N 1
ATOM 812 C CA . ARG A 1 109 ? -1.431 -16.542 -0.494 1.00 68.00 109 ARG A CA 1
ATOM 813 C C . ARG A 1 109 ? -2.817 -17.166 -0.713 1.00 68.00 109 ARG A C 1
ATOM 815 O O . ARG A 1 109 ? -3.534 -16.751 -1.619 1.00 68.00 109 ARG A O 1
ATOM 822 N N . ARG A 1 110 ? -3.225 -18.127 0.122 1.00 67.50 110 ARG A N 1
ATOM 823 C CA . ARG A 1 110 ? -4.563 -18.743 0.073 1.00 67.50 110 ARG A CA 1
ATOM 824 C C . ARG A 1 110 ? -5.712 -17.737 0.227 1.00 67.50 110 ARG A C 1
ATOM 826 O O . ARG A 1 110 ? -6.743 -17.907 -0.403 1.00 67.50 110 ARG A O 1
ATOM 833 N N . TYR A 1 111 ? -5.512 -16.667 0.996 1.00 68.75 111 TYR A N 1
ATOM 834 C CA . TYR A 1 111 ? -6.507 -15.605 1.188 1.00 68.75 111 TYR A CA 1
ATOM 835 C C . TYR A 1 111 ? -6.527 -14.570 0.063 1.00 68.75 111 TYR A C 1
ATOM 837 O O . TYR A 1 111 ? -7.442 -13.760 0.000 1.00 68.75 111 TYR A O 1
ATOM 845 N N . TRP A 1 112 ? -5.528 -14.596 -0.819 1.00 66.94 112 TRP A N 1
ATOM 846 C CA . TRP A 1 112 ? -5.450 -13.711 -1.979 1.00 66.94 112 TRP A CA 1
ATOM 847 C C . TRP A 1 112 ? -6.144 -14.285 -3.219 1.00 66.94 112 TRP A C 1
ATOM 849 O O . TRP A 1 112 ? -6.427 -13.533 -4.144 1.00 66.94 112 TRP A O 1
ATOM 859 N N . ASN A 1 113 ? -6.377 -15.603 -3.266 1.00 59.12 113 ASN A N 1
ATOM 860 C CA . ASN A 1 113 ? -6.818 -16.299 -4.481 1.00 59.12 113 ASN A CA 1
ATOM 861 C C . ASN A 1 113 ? -8.210 -16.937 -4.387 1.00 59.12 113 ASN A C 1
ATOM 863 O O . ASN A 1 113 ? -8.798 -17.238 -5.417 1.00 59.12 113 ASN A O 1
ATOM 867 N N . ASP A 1 114 ? -8.737 -17.181 -3.189 1.00 45.56 114 ASP A N 1
ATOM 868 C CA . ASP A 1 114 ? -9.971 -17.948 -3.037 1.00 45.56 114 ASP A CA 1
ATOM 869 C C . ASP A 1 114 ? -10.920 -17.228 -2.087 1.00 45.56 114 ASP A C 1
ATOM 871 O O . ASP A 1 114 ? -10.517 -16.940 -0.964 1.00 45.56 114 ASP A O 1
ATOM 875 N N . SER A 1 115 ? -12.113 -16.881 -2.585 1.00 46.97 115 SER A N 1
ATOM 876 C CA . SER A 1 115 ? -13.466 -16.871 -1.977 1.00 46.97 115 SER A CA 1
ATOM 877 C C . SER A 1 115 ? -13.650 -16.703 -0.451 1.00 46.97 115 SER A C 1
ATOM 879 O O . SER A 1 115 ? -14.693 -17.050 0.094 1.00 46.97 115 SER A O 1
ATOM 881 N N . GLY A 1 116 ? -12.659 -16.187 0.267 1.00 47.53 116 GLY A N 1
ATOM 882 C CA . GLY A 1 116 ? -12.487 -16.312 1.714 1.00 47.53 116 GLY A CA 1
ATOM 883 C C . GLY A 1 116 ? -12.182 -14.984 2.398 1.00 47.53 116 GLY A C 1
ATOM 884 O O . GLY A 1 116 ? -11.906 -14.967 3.596 1.00 47.53 116 GLY A O 1
ATOM 885 N N . GLY A 1 117 ? -12.291 -13.864 1.672 1.00 46.75 117 GLY A N 1
ATOM 886 C CA . GLY A 1 117 ? -12.164 -12.506 2.218 1.00 46.75 117 GLY A CA 1
ATOM 887 C C . GLY A 1 117 ? -13.202 -12.151 3.297 1.00 46.75 117 GLY A C 1
ATOM 888 O O . GLY A 1 117 ? -13.137 -11.070 3.867 1.00 46.75 117 GLY A O 1
ATOM 889 N N . MET A 1 118 ? -14.138 -13.059 3.602 1.00 47.38 118 MET A N 1
ATOM 890 C CA . MET A 1 118 ? -15.259 -12.844 4.520 1.00 47.38 118 MET A CA 1
ATOM 891 C C . MET A 1 118 ? -15.048 -13.400 5.939 1.00 47.38 118 MET A C 1
ATOM 893 O O . MET A 1 118 ? -15.912 -13.211 6.791 1.00 47.38 118 MET A O 1
ATOM 897 N N . HIS A 1 119 ? -13.947 -14.098 6.241 1.00 41.66 119 HIS A N 1
ATOM 898 C CA . HIS A 1 119 ? -13.789 -14.717 7.563 1.00 41.66 119 HIS A CA 1
ATOM 899 C C . HIS A 1 119 ? -12.432 -14.426 8.193 1.00 41.66 119 HIS A C 1
ATOM 901 O O . HIS A 1 119 ? -11.519 -15.251 8.162 1.00 41.66 119 HIS A O 1
ATOM 907 N N . ARG A 1 120 ? -12.336 -13.252 8.820 1.00 41.06 120 ARG A N 1
ATOM 908 C CA . ARG A 1 120 ? -11.771 -13.137 10.167 1.00 41.06 120 ARG A CA 1
ATOM 909 C C . ARG A 1 120 ? -12.094 -11.768 10.758 1.00 41.06 120 ARG A C 1
ATOM 911 O O . ARG A 1 120 ? -11.401 -10.782 10.538 1.00 41.06 120 ARG A O 1
ATOM 918 N N . SER A 1 121 ? -13.167 -11.740 11.536 1.00 40.91 121 SER A N 1
ATOM 919 C CA . SER A 1 121 ? -13.307 -10.822 12.658 1.00 40.91 121 SER A CA 1
ATOM 920 C C . SER A 1 121 ? -12.037 -10.892 13.513 1.00 40.91 121 SER A C 1
ATOM 922 O O . SER A 1 121 ? -11.613 -11.975 13.920 1.00 40.91 121 SER A O 1
ATOM 924 N N . PHE A 1 122 ? -11.418 -9.733 13.724 1.00 38.53 122 PHE A N 1
ATOM 925 C CA . PHE A 1 122 ? -10.362 -9.510 14.704 1.00 38.53 122 PHE A CA 1
ATOM 926 C C . PHE A 1 122 ? -10.775 -10.135 16.049 1.00 38.53 122 PHE A C 1
ATOM 928 O O . PHE A 1 122 ? -11.760 -9.696 16.638 1.00 38.53 122 PHE A O 1
ATOM 935 N N . SER A 1 123 ? -10.046 -11.152 16.523 1.00 36.12 123 SER A N 1
ATOM 936 C CA . SER A 1 123 ? -10.129 -11.581 17.928 1.00 36.12 123 SER A CA 1
ATOM 937 C C . SER A 1 123 ? -9.206 -10.661 18.732 1.00 36.12 123 SER A C 1
ATOM 939 O O . SER A 1 123 ? -8.017 -10.603 18.405 1.00 36.12 123 SER A O 1
ATOM 941 N N . PRO A 1 124 ? -9.697 -9.934 19.747 1.00 40.47 124 PRO A N 1
ATOM 942 C CA . PRO A 1 124 ? -8.885 -9.014 20.543 1.00 40.47 124 PRO A CA 1
ATOM 943 C C . PRO A 1 124 ? -7.970 -9.697 21.584 1.00 40.47 124 PRO A C 1
ATOM 945 O O . PRO A 1 124 ? -7.384 -9.019 22.422 1.00 40.47 124 PRO A O 1
ATOM 948 N N . ASP A 1 125 ? -7.772 -11.016 21.522 1.00 42.91 125 ASP A N 1
ATOM 949 C CA . ASP A 1 125 ? -7.306 -11.803 22.679 1.00 42.91 125 ASP A CA 1
ATOM 950 C C . ASP A 1 125 ? -5.868 -12.34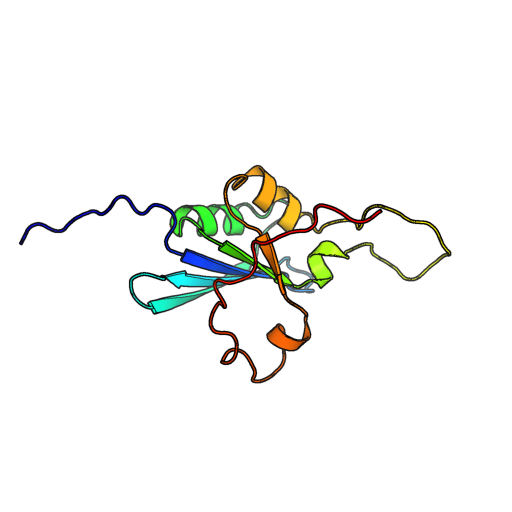7 22.530 1.00 42.91 125 ASP A C 1
ATOM 952 O O . ASP A 1 125 ? -5.511 -13.382 23.087 1.00 42.91 125 ASP A O 1
ATOM 956 N N . GLY A 1 126 ? -5.021 -11.665 21.753 1.00 43.47 126 GLY A N 1
ATOM 957 C CA . GLY A 1 126 ? -3.674 -12.132 21.390 1.00 43.47 126 GLY A CA 1
ATOM 958 C C . GLY A 1 126 ? -2.506 -11.629 22.248 1.00 43.47 126 GLY A C 1
ATOM 959 O O . GLY A 1 126 ? -1.361 -11.800 21.840 1.00 43.47 126 GLY A O 1
ATOM 960 N N . PHE A 1 127 ? -2.751 -10.996 23.400 1.00 41.53 127 PHE A N 1
ATOM 961 C CA . PHE A 1 127 ? -1.698 -10.495 24.297 1.00 41.53 127 PHE A CA 1
ATOM 962 C C . PHE A 1 127 ? -1.823 -11.123 25.692 1.00 41.53 127 PHE A C 1
ATOM 964 O O . PHE A 1 127 ? -2.341 -10.521 26.631 1.00 41.53 127 PHE A O 1
ATOM 971 N N . SER A 1 128 ? -1.334 -12.353 25.860 1.00 40.72 128 SER A N 1
ATOM 972 C CA . SER A 1 128 ? -0.963 -12.825 27.196 1.00 40.72 128 SER A CA 1
ATOM 973 C C . SER A 1 128 ? 0.008 -14.000 27.181 1.00 40.72 128 SER A C 1
ATOM 975 O O . SER A 1 128 ? -0.303 -15.085 26.703 1.00 40.72 128 SER A O 1
ATOM 977 N N . LEU A 1 129 ? 1.158 -13.737 27.802 1.00 40.12 129 LEU A N 1
ATOM 978 C CA . LEU A 1 129 ? 2.113 -14.669 28.397 1.00 40.12 129 LEU A CA 1
ATOM 979 C C . LEU A 1 129 ? 2.824 -15.671 27.472 1.00 40.12 129 LEU A C 1
ATOM 981 O O . LEU A 1 129 ? 2.517 -16.857 27.433 1.00 40.12 129 LEU A O 1
ATOM 985 N N . ALA A 1 130 ? 3.946 -15.214 26.916 1.00 38.59 130 ALA A N 1
ATOM 986 C CA . ALA A 1 130 ? 5.162 -16.024 26.865 1.00 38.59 130 ALA A CA 1
ATOM 987 C C . ALA A 1 130 ? 6.149 -15.499 27.922 1.00 38.59 130 ALA A C 1
ATOM 989 O O . ALA A 1 130 ? 7.175 -14.907 27.603 1.00 38.59 130 ALA A O 1
ATOM 990 N N . LEU A 1 131 ? 5.811 -15.673 29.203 1.00 44.25 131 LEU A N 1
ATOM 991 C CA . LEU A 1 131 ? 6.802 -15.628 30.272 1.00 44.25 131 LEU A CA 1
ATOM 992 C C . LEU A 1 131 ? 6.544 -16.788 31.233 1.00 44.25 131 LEU A C 1
ATOM 994 O O . LEU A 1 131 ? 5.429 -16.965 31.716 1.00 44.25 131 LEU A O 1
ATOM 998 N N . SER A 1 132 ? 7.623 -17.505 31.538 1.00 40.50 132 SER A N 1
ATOM 999 C CA . SER A 1 132 ? 7.744 -18.567 32.539 1.00 40.50 132 SER A CA 1
ATOM 1000 C C . SER A 1 132 ? 7.373 -19.983 32.094 1.00 40.50 132 SER A C 1
ATOM 1002 O O . SER A 1 132 ? 6.208 -20.378 32.094 1.00 40.50 132 SER A O 1
ATOM 1004 N N . ARG A 1 133 ? 8.426 -20.744 31.762 1.00 42.16 133 ARG A N 1
ATOM 1005 C CA . ARG A 1 133 ? 8.695 -22.165 32.080 1.00 42.16 133 ARG A CA 1
ATOM 1006 C C . ARG A 1 133 ? 9.863 -22.609 31.187 1.00 42.16 133 ARG A C 1
ATOM 1008 O O . ARG A 1 133 ? 9.756 -22.470 29.978 1.00 42.16 133 ARG A O 1
ATOM 1015 N N . SER A 1 134 ? 10.987 -23.129 31.663 1.00 47.06 134 SER A N 1
ATOM 1016 C CA . SER A 1 134 ? 11.484 -23.484 32.993 1.00 47.06 134 SER A CA 1
ATOM 1017 C C . SER A 1 134 ? 13.012 -23.494 32.933 1.00 47.06 134 SER A C 1
ATOM 1019 O O . SER A 1 134 ? 13.543 -23.525 31.801 1.00 47.06 134 SER A O 1
#

Sequence (134 aa):
MTSASARREGSYVIALLEGRGVAREVGMAALDRDTGKVMVVQLADCQTYVKTLHQMHLHSPSLVLVPDTFLSASDNPSGTSGKRPAATSMLVQFIREEFPGVPLEPISRRYWNDSGGMHRSFSPDGFSLALSRS

Solvent-accessible surface area (backbone atoms only — not comparable to full-atom values): 8460 Å² total; per-residue (Å²): 134,85,80,78,81,66,79,72,67,48,47,15,41,32,37,47,46,77,51,93,56,97,60,46,29,38,41,37,38,40,33,31,69,85,78,70,49,73,48,78,47,75,46,81,42,60,100,78,37,59,63,58,54,49,54,42,60,79,49,33,55,48,31,37,37,33,46,39,66,42,49,54,46,61,86,75,100,73,81,80,92,72,100,63,82,62,38,55,31,68,69,59,53,52,47,47,70,78,38,72,90,39,54,75,45,68,40,58,62,68,60,77,76,44,104,47,86,84,73,74,81,82,74,92,80,82,84,79,78,97,70,92,87,132

Mean predicted aligned error: 13.52 Å

Nearest PDB structures (foldseek):
  8r7e-assembly2_F  TM=7.968E-01  e=1.842E-05  Homo sapiens
  8omo-assembly1_A  TM=8.154E-01  e=1.842E-05  Homo sapiens
  8r7e-assembly1_B  TM=7.740E-01  e=5.625E-05  Homo sapiens
  3thy-assembly1_A  TM=7.885E-01  e=1.016E-04  Homo sapiens
  2o8f-assembly1_A  TM=8.012E-01  e=1.718E-04  Homo sapiens

Organism: NCBI:txid117018

pLDDT: mean 71.7, std 20.61, range [36.12, 93.88]

Foldseek 3Di:
DPDPPPVCQQQWEKEWDWDPDPFTKIWIWIAGNVPRDIDIDIDGADLQRVVVLVVCVVRRHQEYEYAPVQQQPPDDPDDDDDDDRRDHHSVVVNCCVSCVPHYYDHDYCVCVPDPPVPDDDDDPPPDDDPDDDD

Secondary structure (DSSP, 8-state):
---------S-EEEEEEE--SSS-EEEEEEEETTT--EEEEEEE--TT-HHHHHHHHHH-EEEEEEEHHHHT-----------------HHHHHHHHH-TTS-EEEE-THHHHSS-TT-----S----------

Radius of gyration: 17.58 Å; Cα contacts (8 Å, |Δi|>4): 178; chains: 1; bounding box: 44×48×51 Å